Protein AF-A0A383HRH5-F1 (afdb_monomer_lite)

Secondary structure (DSSP, 8-state):
-----HHHHHHS-HHHHHHHHH---HHHHHHHHHHHHHTTSEEEETTEEEEE----S--

Organism: Escherichia coli (NCBI:txid562)

Radius of gyration: 11.98 Å; chains: 1; bounding box: 27×24×29 Å

pLDDT: mean 83.13, std 10.8, range [43.12, 91.81]

Sequence (59 aa):
MIDWNEELRSRIGVMNYIHQRTRISRSVVAEVLAALRKGGYIEMNKGKLVAINRLPSEY

Foldseek 3Di:
DPPPDVVNQVVDQPLVVCCVVPVDDSVVSVVVVVVCVVVVQFDDDPRGTDDGDHDPPPD

Structure (mmCIF, N/CA/C/O backbone):
data_AF-A0A383HRH5-F1
#
_entry.id   AF-A0A383HRH5-F1
#
loop_
_atom_site.group_PDB
_atom_site.id
_atom_site.type_symbol
_atom_site.label_atom_id
_atom_site.label_alt_id
_atom_site.label_comp_id
_atom_site.label_asym_id
_atom_site.label_entity_id
_atom_site.label_seq_id
_atom_site.pdbx_PDB_ins_code
_atom_site.Cartn_x
_atom_site.Cartn_y
_atom_site.Cartn_z
_atom_site.occupancy
_atom_site.B_iso_or_equiv
_atom_site.auth_seq_id
_atom_site.auth_comp_id
_atom_site.auth_asym_id
_atom_site.auth_atom_id
_atom_site.pdbx_PDB_model_num
ATOM 1 N N . MET A 1 1 ? 12.943 -1.157 -21.533 1.00 43.12 1 MET A N 1
ATOM 2 C CA . MET A 1 1 ? 11.865 -1.052 -20.525 1.00 43.12 1 MET A CA 1
ATOM 3 C C . MET A 1 1 ? 12.512 -1.309 -19.177 1.00 43.12 1 MET A C 1
ATOM 5 O O . MET A 1 1 ? 13.260 -2.269 -19.090 1.00 43.12 1 MET A O 1
ATOM 9 N N . ILE A 1 2 ? 12.358 -0.425 -18.188 1.00 49.56 2 ILE A N 1
ATOM 10 C CA . ILE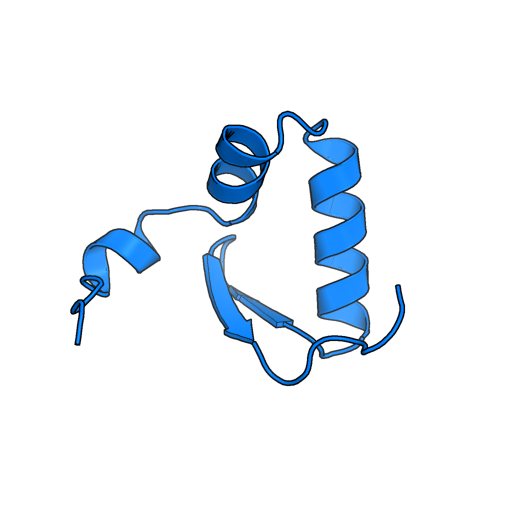 A 1 2 ? 12.940 -0.659 -16.857 1.00 49.56 2 ILE A CA 1
ATOM 11 C C . ILE A 1 2 ? 12.140 -1.799 -16.230 1.00 49.56 2 ILE A C 1
ATOM 13 O O . ILE A 1 2 ? 10.998 -1.598 -15.816 1.00 49.56 2 ILE A O 1
ATOM 17 N N . ASP A 1 3 ? 12.729 -2.989 -16.250 1.00 55.62 3 ASP A N 1
ATOM 18 C CA . ASP A 1 3 ? 12.186 -4.214 -15.680 1.00 55.62 3 ASP A CA 1
ATOM 19 C C . ASP A 1 3 ? 12.207 -4.070 -14.153 1.00 55.62 3 ASP A C 1
ATOM 21 O O . ASP A 1 3 ? 13.189 -4.355 -13.465 1.00 55.62 3 ASP A O 1
ATOM 25 N N . TRP A 1 4 ? 11.160 -3.449 -13.611 1.00 65.81 4 TRP A N 1
ATOM 26 C CA . TRP A 1 4 ? 10.989 -3.334 -12.170 1.00 65.81 4 TRP A CA 1
ATOM 27 C C . TRP A 1 4 ? 10.681 -4.724 -11.625 1.00 65.81 4 TRP A C 1
ATOM 29 O O . TRP A 1 4 ? 9.520 -5.126 -11.611 1.00 65.81 4 TRP A O 1
ATOM 39 N N . ASN A 1 5 ? 11.734 -5.412 -11.178 1.00 77.50 5 ASN A N 1
ATOM 40 C CA . ASN A 1 5 ? 11.712 -6.772 -10.648 1.00 77.50 5 ASN A CA 1
ATOM 41 C C . ASN A 1 5 ? 10.471 -7.027 -9.767 1.00 77.50 5 ASN A C 1
ATOM 43 O O . ASN A 1 5 ? 10.277 -6.362 -8.740 1.00 77.50 5 ASN A O 1
ATOM 47 N N . GLU A 1 6 ? 9.625 -7.982 -10.163 1.00 74.50 6 GLU A N 1
ATOM 48 C CA . GLU A 1 6 ? 8.369 -8.302 -9.469 1.00 74.50 6 GLU A CA 1
ATOM 49 C C . GLU A 1 6 ? 8.597 -8.676 -8.003 1.00 74.50 6 GLU A C 1
ATOM 51 O O . GLU A 1 6 ? 7.797 -8.325 -7.131 1.00 74.50 6 GLU A O 1
ATOM 56 N N . GLU A 1 7 ? 9.735 -9.305 -7.701 1.00 77.94 7 GLU A N 1
ATOM 57 C CA . GLU A 1 7 ? 10.115 -9.643 -6.332 1.00 77.94 7 GLU A CA 1
ATOM 58 C C . GLU A 1 7 ? 10.290 -8.387 -5.464 1.00 77.94 7 GLU A C 1
ATOM 60 O O . GLU A 1 7 ? 9.794 -8.320 -4.335 1.00 77.94 7 GLU A O 1
ATOM 65 N N . LEU A 1 8 ? 10.921 -7.342 -6.010 1.00 78.44 8 LEU A N 1
ATOM 66 C CA . LEU A 1 8 ? 11.084 -6.063 -5.322 1.00 78.44 8 LEU A CA 1
ATOM 67 C C . LEU A 1 8 ? 9.725 -5.393 -5.100 1.00 78.44 8 LEU A C 1
ATOM 69 O O . LEU A 1 8 ? 9.439 -4.920 -4.000 1.00 78.44 8 LEU A O 1
ATOM 73 N N . ARG A 1 9 ? 8.858 -5.406 -6.118 1.00 76.00 9 ARG A N 1
ATOM 74 C CA . ARG A 1 9 ? 7.501 -4.842 -6.043 1.00 76.00 9 ARG A CA 1
ATOM 75 C C . ARG A 1 9 ? 6.653 -5.555 -4.993 1.00 76.00 9 ARG A C 1
ATOM 77 O O . ARG A 1 9 ? 5.955 -4.910 -4.216 1.00 76.00 9 ARG A O 1
ATOM 84 N N . SER A 1 10 ? 6.785 -6.876 -4.917 1.00 75.69 10 SER A N 1
ATOM 85 C CA . SER A 1 10 ? 6.129 -7.696 -3.908 1.00 75.69 10 SER A CA 1
ATOM 86 C C . SER A 1 10 ? 6.652 -7.382 -2.506 1.00 75.69 10 SER A C 1
ATOM 88 O O . SER A 1 10 ? 5.901 -7.435 -1.543 1.00 75.69 10 SER A O 1
ATOM 90 N N . ARG A 1 11 ? 7.916 -7.015 -2.319 1.00 81.38 11 ARG A N 1
ATOM 91 C CA . ARG A 1 11 ? 8.439 -6.701 -0.974 1.00 81.38 11 ARG A CA 1
ATOM 92 C C . ARG A 1 11 ? 8.040 -5.311 -0.476 1.00 81.38 11 ARG A C 1
ATOM 94 O O . ARG A 1 11 ? 8.105 -5.053 0.725 1.00 81.38 11 ARG A O 1
ATOM 101 N N . ILE A 1 12 ? 7.605 -4.429 -1.371 1.00 84.69 12 ILE A N 1
ATOM 102 C CA . ILE A 1 12 ? 7.293 -3.039 -1.049 1.00 84.69 12 ILE A CA 1
ATOM 103 C C . ILE A 1 12 ? 5.805 -2.883 -0.713 1.00 84.69 12 ILE A C 1
ATOM 105 O O . ILE A 1 12 ? 4.918 -3.082 -1.540 1.00 84.69 12 ILE A O 1
ATOM 109 N N . GLY A 1 13 ? 5.532 -2.454 0.520 1.00 88.81 13 GLY A N 1
ATOM 11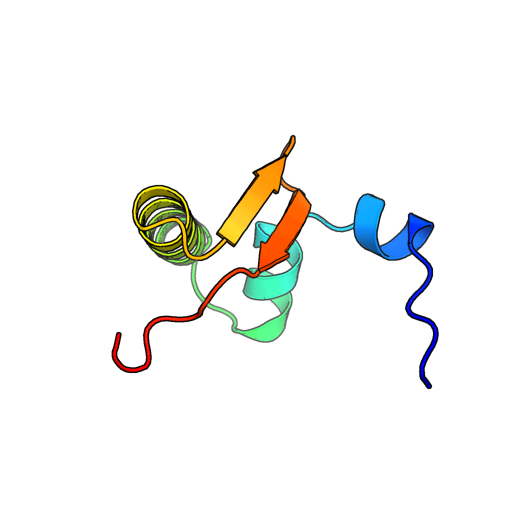0 C CA . GLY A 1 13 ? 4.198 -2.019 0.924 1.00 88.81 13 GLY A CA 1
ATOM 111 C C . GLY A 1 13 ? 3.857 -0.655 0.325 1.00 88.81 13 GLY A C 1
ATOM 112 O O . GLY A 1 13 ? 4.630 0.297 0.460 1.00 88.81 13 GLY A O 1
ATOM 113 N N . VAL A 1 14 ? 2.673 -0.539 -0.276 1.00 89.62 14 VAL A N 1
ATOM 114 C CA . VAL A 1 14 ? 2.206 0.682 -0.965 1.00 89.62 14 VAL A CA 1
ATOM 115 C C . VAL A 1 14 ? 2.231 1.893 -0.049 1.00 89.62 14 VAL A C 1
ATOM 117 O O . VAL A 1 14 ? 2.712 2.956 -0.427 1.00 89.62 14 VAL A O 1
ATOM 120 N N . MET A 1 15 ? 1.766 1.713 1.186 1.00 88.12 15 MET A N 1
ATOM 121 C CA . MET A 1 15 ? 1.705 2.791 2.165 1.00 88.12 15 MET A CA 1
ATOM 122 C C . MET A 1 15 ? 3.096 3.345 2.490 1.00 88.12 15 MET A C 1
ATOM 124 O O . MET A 1 15 ? 3.278 4.558 2.513 1.00 88.12 15 MET A O 1
ATOM 128 N N . ASN A 1 16 ? 4.089 2.471 2.690 1.00 87.31 16 ASN A N 1
ATOM 129 C CA . ASN A 1 16 ? 5.464 2.894 2.961 1.00 87.31 16 ASN A CA 1
ATOM 130 C C . ASN A 1 16 ? 6.100 3.559 1.739 1.00 87.31 16 ASN A C 1
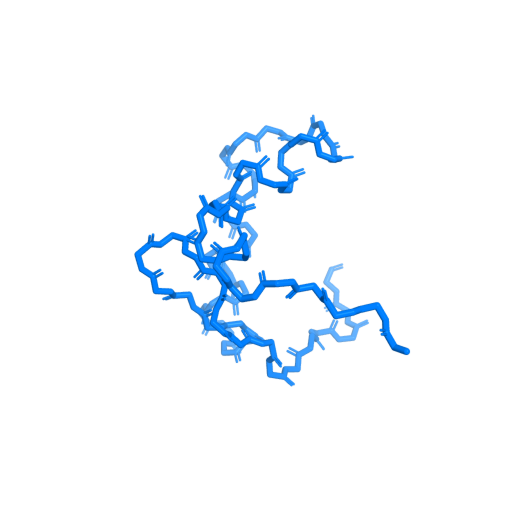ATOM 132 O O . ASN A 1 16 ? 6.785 4.566 1.892 1.00 87.31 16 ASN A O 1
ATOM 136 N N . TYR A 1 17 ? 5.841 3.033 0.541 1.00 88.94 17 TYR A N 1
ATOM 137 C CA . TYR A 1 17 ? 6.355 3.608 -0.699 1.00 88.94 17 TYR A CA 1
ATOM 138 C C . TYR A 1 17 ? 5.846 5.033 -0.928 1.00 88.94 17 TYR A C 1
ATOM 140 O O . TYR A 1 17 ? 6.637 5.940 -1.184 1.00 88.94 17 TYR A O 1
ATOM 148 N N . ILE A 1 18 ? 4.533 5.242 -0.791 1.00 88.44 18 ILE A N 1
ATOM 149 C CA . ILE A 1 18 ? 3.913 6.559 -0.965 1.00 88.44 18 ILE A CA 1
ATOM 150 C C . ILE A 1 18 ? 4.392 7.505 0.134 1.00 88.44 18 ILE A C 1
ATOM 152 O O . ILE A 1 18 ? 4.882 8.585 -0.175 1.00 88.44 18 ILE A O 1
ATOM 156 N N . HIS A 1 19 ? 4.342 7.079 1.400 1.00 86.75 19 HIS A N 1
ATOM 157 C CA . HIS A 1 19 ? 4.769 7.895 2.538 1.00 86.75 19 HIS A CA 1
ATOM 158 C C . HIS A 1 19 ? 6.216 8.400 2.398 1.00 86.75 19 HIS A C 1
ATOM 160 O O . HIS A 1 19 ? 6.478 9.580 2.630 1.00 86.75 19 HIS A O 1
ATOM 166 N N . GLN A 1 20 ? 7.147 7.540 1.959 1.00 87.62 20 GLN A N 1
ATOM 167 C CA . GLN A 1 20 ? 8.547 7.925 1.739 1.00 87.62 20 GLN A CA 1
ATOM 168 C C . GLN A 1 20 ? 8.722 8.957 0.619 1.00 87.62 20 GLN A C 1
ATOM 170 O O . GLN A 1 20 ? 9.634 9.779 0.695 1.00 87.62 20 GLN A O 1
ATOM 175 N N . ARG A 1 21 ? 7.872 8.932 -0.416 1.00 88.00 21 ARG A N 1
ATOM 176 C CA . ARG A 1 21 ? 8.001 9.828 -1.577 1.00 88.00 21 ARG A CA 1
ATOM 177 C C . ARG A 1 21 ? 7.215 11.126 -1.455 1.00 88.00 21 ARG A C 1
ATOM 179 O O . ARG A 1 21 ? 7.648 12.128 -2.011 1.00 88.00 21 ARG A O 1
ATOM 186 N N . THR A 1 22 ? 6.088 11.125 -0.749 1.00 84.44 22 THR A N 1
ATOM 187 C CA . THR A 1 22 ? 5.197 12.292 -0.668 1.00 84.44 22 THR A CA 1
ATOM 188 C C . THR A 1 22 ? 5.300 13.048 0.655 1.00 84.44 22 THR A C 1
ATOM 190 O O . THR A 1 22 ? 4.793 14.161 0.738 1.00 84.44 22 THR A O 1
ATOM 193 N N . ARG A 1 23 ? 5.945 12.482 1.693 1.00 85.44 23 ARG A N 1
ATOM 194 C CA . ARG A 1 23 ? 5.987 13.026 3.073 1.00 85.44 23 ARG A CA 1
ATOM 195 C C . ARG A 1 23 ? 4.597 13.295 3.680 1.00 85.44 23 ARG A C 1
ATOM 197 O O . ARG A 1 23 ? 4.479 14.018 4.664 1.00 85.44 23 ARG A O 1
ATOM 204 N N . ILE A 1 24 ? 3.547 12.692 3.125 1.00 88.44 24 ILE A N 1
ATOM 205 C CA . ILE A 1 24 ? 2.172 12.785 3.630 1.00 88.44 24 ILE A CA 1
ATOM 206 C C . ILE A 1 24 ? 2.001 11.814 4.797 1.00 88.44 24 ILE A C 1
ATOM 208 O O . ILE A 1 24 ? 2.489 10.688 4.738 1.00 88.44 24 ILE A O 1
ATOM 212 N N . SER A 1 25 ? 1.272 12.207 5.841 1.00 90.31 25 SER A N 1
ATOM 213 C CA . SER A 1 25 ? 0.968 11.352 6.995 1.00 90.31 25 SER A CA 1
ATOM 214 C C . SER A 1 25 ? 0.376 9.994 6.603 1.00 90.31 25 SER A C 1
ATOM 216 O O . SER A 1 25 ? -0.463 9.894 5.708 1.00 90.31 25 SER A O 1
ATOM 218 N N . ARG A 1 26 ? 0.764 8.939 7.335 1.00 89.12 26 ARG A N 1
ATOM 219 C CA . ARG A 1 26 ? 0.301 7.559 7.093 1.00 89.12 26 ARG A CA 1
ATOM 220 C C . ARG A 1 26 ? -1.224 7.431 7.081 1.00 89.12 26 ARG A C 1
ATOM 222 O O . ARG A 1 26 ? -1.741 6.712 6.235 1.00 89.12 26 ARG A O 1
ATOM 229 N N . SER A 1 27 ? -1.926 8.146 7.963 1.00 91.00 27 SER A N 1
ATOM 230 C CA . SER A 1 27 ? -3.393 8.130 8.026 1.00 91.00 27 SER A CA 1
ATOM 231 C C . SER A 1 27 ? -4.026 8.653 6.738 1.00 91.00 27 SER A C 1
ATOM 233 O O . SER A 1 27 ? -4.865 7.977 6.161 1.00 91.00 27 SER A O 1
ATOM 235 N N . VAL A 1 28 ? -3.550 9.791 6.226 1.00 90.81 28 VAL A N 1
ATOM 236 C CA . VAL A 1 28 ? -4.066 10.391 4.986 1.00 90.81 28 VAL A CA 1
ATOM 237 C C . VAL A 1 28 ? -3.801 9.477 3.788 1.00 90.81 28 VAL A C 1
ATOM 239 O O . VAL A 1 28 ? -4.684 9.253 2.966 1.00 90.81 28 VAL A O 1
ATOM 242 N N . VAL A 1 29 ? -2.606 8.880 3.707 1.00 91.75 29 VAL A N 1
ATOM 243 C CA . VAL A 1 29 ? -2.296 7.891 2.660 1.00 91.75 29 VAL A CA 1
ATOM 244 C C . VAL A 1 29 ? -3.238 6.688 2.748 1.00 91.75 29 VAL A C 1
ATOM 246 O O . VAL A 1 29 ? -3.725 6.221 1.721 1.00 91.75 29 VAL A O 1
ATOM 249 N N . ALA A 1 30 ? -3.512 6.189 3.954 1.00 90.50 30 ALA A N 1
ATOM 250 C CA . ALA A 1 30 ? -4.436 5.080 4.154 1.00 90.50 30 ALA A CA 1
ATOM 251 C C . ALA A 1 30 ? -5.869 5.437 3.728 1.00 90.50 30 ALA A C 1
ATOM 253 O O . ALA A 1 30 ? -6.509 4.620 3.068 1.00 90.50 30 ALA A O 1
ATOM 254 N N . GLU A 1 31 ? -6.348 6.646 4.037 1.00 91.81 31 GLU A N 1
ATOM 255 C CA . GLU A 1 31 ? -7.669 7.120 3.605 1.00 91.81 31 GLU A CA 1
ATOM 256 C C . GLU A 1 31 ? -7.785 7.196 2.082 1.00 91.81 31 GLU A C 1
ATOM 258 O O . GLU A 1 31 ? -8.731 6.655 1.509 1.00 91.81 31 GLU A O 1
ATOM 263 N N . VAL A 1 32 ? -6.788 7.776 1.406 1.00 90.62 32 VAL A N 1
ATOM 264 C CA . VAL A 1 32 ? -6.765 7.852 -0.063 1.00 90.62 32 VAL A CA 1
ATOM 265 C C . VAL A 1 32 ? -6.723 6.454 -0.680 1.00 90.62 32 VAL A C 1
ATOM 267 O O . VAL A 1 32 ? -7.493 6.155 -1.588 1.00 90.62 32 VAL A O 1
ATOM 270 N N . LEU A 1 33 ? -5.874 5.556 -0.172 1.00 90.50 33 LEU A N 1
ATOM 271 C CA . LEU A 1 33 ? -5.810 4.175 -0.663 1.00 90.50 33 LEU A CA 1
ATOM 272 C C . LEU A 1 33 ? -7.128 3.423 -0.443 1.00 90.50 33 LEU A C 1
ATOM 274 O O . LEU A 1 33 ? -7.548 2.658 -1.311 1.00 90.50 33 LEU A O 1
ATOM 278 N N . ALA A 1 34 ? -7.795 3.645 0.691 1.00 91.00 34 ALA A N 1
ATOM 279 C CA . ALA A 1 34 ? -9.094 3.051 0.976 1.00 91.00 34 ALA A CA 1
ATOM 280 C C . ALA A 1 34 ? -10.173 3.569 0.016 1.00 91.00 34 ALA A C 1
ATOM 282 O O . ALA A 1 34 ? -10.940 2.766 -0.519 1.00 91.00 34 ALA A O 1
ATOM 283 N N . ALA A 1 35 ? -10.199 4.877 -0.256 1.00 91.44 35 ALA A N 1
ATOM 284 C CA . ALA A 1 35 ? -11.111 5.483 -1.222 1.00 91.44 35 ALA A CA 1
ATOM 285 C C . ALA A 1 35 ? -10.858 4.965 -2.645 1.00 91.44 35 ALA A C 1
ATOM 287 O O . ALA A 1 35 ? -11.797 4.550 -3.327 1.00 91.44 35 ALA A O 1
ATOM 288 N N . LEU A 1 36 ? -9.589 4.888 -3.062 1.00 90.56 36 LEU A N 1
ATOM 289 C CA . LEU A 1 36 ? -9.204 4.365 -4.373 1.00 90.56 36 LEU A CA 1
ATOM 290 C C . LEU A 1 36 ? -9.592 2.892 -4.538 1.00 90.56 36 LEU A C 1
ATOM 292 O O . LEU A 1 36 ? -10.119 2.495 -5.577 1.00 90.56 36 LEU A O 1
ATOM 296 N N . ARG A 1 37 ? -9.379 2.081 -3.496 1.00 90.31 37 ARG A N 1
ATOM 297 C CA . ARG A 1 37 ? -9.786 0.672 -3.487 1.00 90.31 37 ARG A CA 1
ATOM 298 C C . ARG A 1 37 ? -11.305 0.529 -3.535 1.00 90.31 37 ARG A C 1
ATOM 300 O O . ARG A 1 37 ? -11.812 -0.296 -4.287 1.00 90.31 37 ARG A O 1
ATOM 307 N N . LYS A 1 38 ? -12.034 1.330 -2.752 1.00 89.88 38 LYS A N 1
ATOM 308 C CA . LYS A 1 38 ? -13.505 1.321 -2.726 1.00 89.88 38 LYS A CA 1
ATOM 309 C C . LYS A 1 38 ? -14.099 1.725 -4.076 1.00 89.88 38 LYS A C 1
ATOM 311 O O . LYS A 1 38 ? -15.101 1.152 -4.483 1.00 89.88 38 LYS A O 1
ATOM 316 N N . GLY A 1 39 ? -13.469 2.670 -4.772 1.00 88.19 39 GLY A N 1
ATOM 317 C CA . GLY A 1 39 ? -13.854 3.083 -6.122 1.00 88.19 39 GLY A CA 1
ATOM 318 C C . GLY A 1 39 ? -13.456 2.104 -7.233 1.00 88.19 39 GLY A C 1
ATOM 319 O O . GLY A 1 39 ? -13.716 2.388 -8.396 1.00 88.19 39 GLY A O 1
ATOM 320 N N . GLY A 1 40 ? -12.811 0.974 -6.912 1.00 88.25 40 GLY A N 1
ATOM 321 C CA . GLY A 1 40 ? -12.347 -0.000 -7.908 1.00 88.25 40 GLY A CA 1
ATOM 322 C C . GLY A 1 40 ? -11.168 0.486 -8.758 1.00 88.25 40 GLY A C 1
ATOM 323 O O . GLY A 1 40 ? -10.792 -0.166 -9.731 1.00 88.25 40 GLY A O 1
ATOM 324 N N .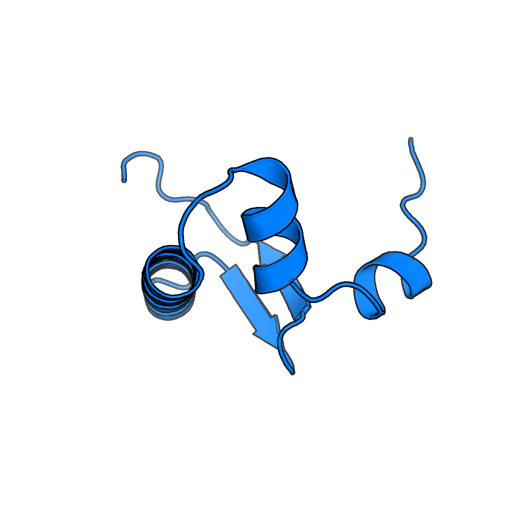 TYR A 1 41 ? -10.561 1.616 -8.392 1.00 90.12 41 TYR A N 1
ATOM 325 C CA . TYR A 1 41 ? -9.466 2.235 -9.134 1.00 90.12 41 TYR A CA 1
A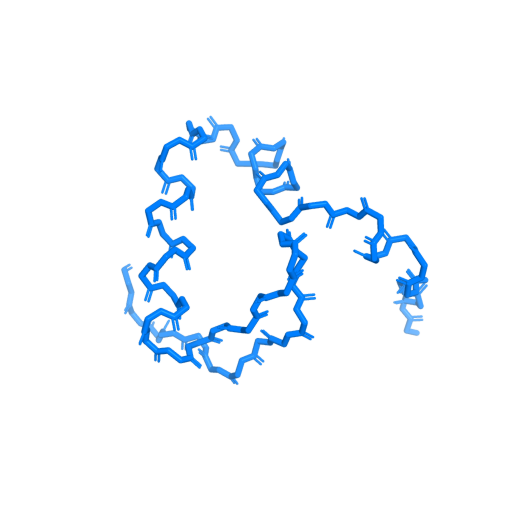TOM 326 C C . TYR A 1 41 ? -8.148 1.472 -8.959 1.00 90.12 41 TYR A C 1
ATOM 328 O O . TYR A 1 41 ? -7.336 1.412 -9.884 1.00 90.12 41 TYR A O 1
ATOM 336 N N . ILE A 1 42 ? -7.945 0.861 -7.786 1.00 91.06 42 ILE A N 1
ATOM 337 C CA . ILE A 1 42 ? -6.770 0.040 -7.474 1.00 91.06 42 ILE A CA 1
ATOM 338 C C . ILE A 1 42 ? -7.159 -1.280 -6.813 1.00 91.06 42 ILE A C 1
ATOM 340 O O . ILE A 1 42 ? -8.113 -1.352 -6.036 1.00 91.06 42 ILE A O 1
ATOM 344 N N . GLU A 1 43 ? -6.339 -2.301 -7.038 1.00 90.44 43 GLU A N 1
ATOM 345 C CA . GLU A 1 43 ? -6.411 -3.573 -6.330 1.00 90.44 43 GLU A CA 1
ATOM 346 C C . GLU A 1 43 ? -5.211 -3.729 -5.408 1.00 90.44 43 GLU A C 1
ATOM 348 O O . GLU A 1 43 ? -4.054 -3.581 -5.809 1.00 90.44 43 GLU A O 1
ATOM 353 N N . MET A 1 44 ? -5.495 -4.046 -4.147 1.00 88.75 44 MET A N 1
ATOM 354 C C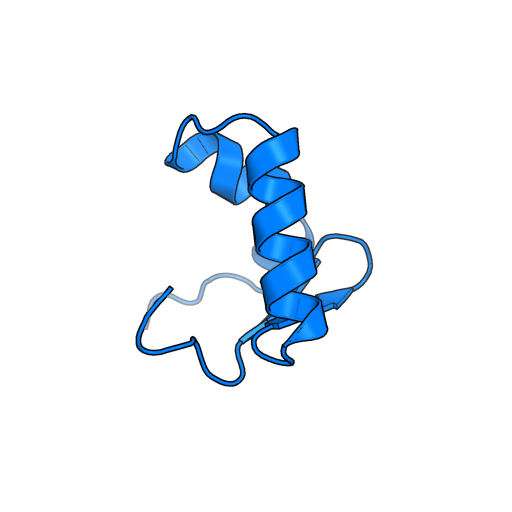A . MET A 1 44 ? -4.478 -4.254 -3.128 1.00 88.75 44 MET A CA 1
ATOM 355 C C . MET A 1 44 ? -4.650 -5.611 -2.462 1.00 88.75 44 MET A C 1
ATOM 357 O O . MET A 1 44 ? -5.747 -5.959 -2.024 1.00 88.75 44 MET A O 1
ATOM 361 N N . ASN A 1 45 ? -3.544 -6.333 -2.299 1.00 87.56 45 ASN A N 1
ATOM 362 C CA . ASN A 1 45 ? -3.507 -7.610 -1.595 1.00 87.56 45 ASN A CA 1
ATOM 363 C C . ASN A 1 45 ? -2.391 -7.606 -0.546 1.00 87.56 45 ASN A C 1
ATOM 365 O O . ASN A 1 45 ? -1.244 -7.287 -0.856 1.00 87.56 45 ASN A O 1
ATOM 369 N N . LYS A 1 46 ? -2.723 -7.929 0.712 1.00 85.94 46 LYS A N 1
ATOM 370 C CA . LYS A 1 46 ? -1.783 -7.943 1.855 1.00 85.94 46 LYS A CA 1
ATOM 371 C C . LYS A 1 46 ? -0.882 -6.688 1.939 1.00 85.94 46 LYS A C 1
ATOM 373 O O . LYS A 1 46 ? 0.304 -6.788 2.235 1.00 85.94 46 LYS A O 1
ATOM 378 N N . GLY A 1 47 ? -1.436 -5.505 1.646 1.00 84.44 47 GLY A N 1
ATOM 379 C CA . GLY A 1 47 ? -0.716 -4.219 1.689 1.00 84.44 47 GLY A CA 1
ATOM 380 C C . GLY A 1 47 ? 0.136 -3.885 0.453 1.00 84.44 47 GLY A C 1
ATOM 381 O O . GLY A 1 47 ? 0.821 -2.858 0.442 1.00 84.44 47 GLY A O 1
ATOM 382 N N . LYS A 1 48 ? 0.079 -4.719 -0.588 1.00 88.62 48 LYS A N 1
ATOM 383 C CA . LYS A 1 48 ? 0.799 -4.561 -1.859 1.00 88.62 48 LYS A CA 1
ATOM 384 C C . LYS A 1 48 ? -0.162 -4.131 -2.962 1.00 88.62 48 LYS A C 1
ATOM 386 O O . LYS A 1 48 ? -1.327 -4.524 -2.929 1.00 88.62 48 LYS A O 1
ATOM 391 N N . LEU A 1 49 ? 0.324 -3.354 -3.928 1.00 88.00 49 LEU A N 1
ATOM 392 C CA . LEU A 1 49 ? -0.448 -2.973 -5.112 1.00 88.00 49 LEU A CA 1
ATOM 393 C C . LEU A 1 49 ? -0.382 -4.124 -6.108 1.00 88.00 49 LEU A C 1
ATOM 395 O O . LEU A 1 49 ? 0.715 -4.511 -6.505 1.00 88.00 49 LEU A O 1
ATOM 399 N N . VAL A 1 50 ? -1.537 -4.660 -6.481 1.00 87.19 50 VAL A N 1
ATOM 400 C CA . VAL A 1 50 ? -1.651 -5.751 -7.455 1.00 87.19 50 VAL A CA 1
ATOM 401 C C . VAL A 1 50 ? -1.962 -5.184 -8.833 1.00 87.19 50 VAL A C 1
ATOM 403 O O . VAL A 1 50 ? -1.278 -5.517 -9.792 1.00 87.19 50 VAL A O 1
ATOM 406 N N . ALA A 1 51 ? -2.933 -4.274 -8.917 1.00 85.81 51 ALA A N 1
ATOM 407 C CA . ALA A 1 51 ? -3.330 -3.655 -10.174 1.00 85.81 51 ALA A CA 1
ATOM 408 C C . ALA A 1 51 ? -3.767 -2.200 -9.976 1.00 85.81 51 ALA A C 1
ATOM 410 O O . ALA A 1 51 ? -4.224 -1.802 -8.900 1.00 85.81 51 ALA A O 1
ATOM 411 N N . ILE A 1 52 ? -3.620 -1.412 -11.038 1.00 88.00 52 ILE A N 1
ATOM 412 C CA . ILE A 1 52 ? -4.220 -0.086 -11.185 1.00 88.00 52 ILE A CA 1
ATOM 413 C C . ILE A 1 52 ? -5.153 -0.200 -12.386 1.00 88.00 52 ILE A C 1
ATOM 415 O O . ILE A 1 52 ? -4.682 -0.449 -13.492 1.00 88.00 52 ILE A O 1
ATOM 419 N N . ASN A 1 53 ? -6.456 -0.052 -12.165 1.00 86.31 53 ASN A N 1
ATOM 420 C CA . ASN A 1 53 ? -7.466 -0.266 -13.201 1.00 86.31 53 ASN A CA 1
ATOM 421 C C . ASN A 1 53 ? -7.676 1.001 -14.026 1.00 86.31 53 ASN A C 1
ATOM 423 O O . ASN A 1 53 ? -7.360 1.076 -15.209 1.00 86.31 53 ASN A O 1
ATOM 427 N N . ARG A 1 54 ? -8.200 2.031 -13.374 1.00 80.00 54 ARG A N 1
ATOM 428 C CA . ARG A 1 54 ? -8.422 3.357 -13.940 1.00 80.00 54 ARG A CA 1
ATOM 429 C C . ARG A 1 54 ? -8.187 4.318 -12.800 1.00 80.00 54 ARG A C 1
ATOM 431 O O . ARG A 1 54 ? -8.687 4.067 -11.718 1.00 80.00 54 ARG A O 1
ATOM 438 N N . LEU A 1 55 ? -7.399 5.365 -12.984 1.00 80.38 55 LEU A N 1
ATOM 439 C CA . LEU A 1 55 ? -7.339 6.412 -11.969 1.00 80.38 55 LEU A CA 1
ATOM 440 C C . LEU A 1 55 ? -8.480 7.394 -12.244 1.00 80.38 55 LEU A C 1
ATOM 442 O O . LEU A 1 55 ? -8.790 7.629 -13.418 1.00 80.38 55 LEU A O 1
ATOM 446 N N . PRO A 1 56 ? -9.134 7.929 -11.202 1.00 73.94 56 PRO A N 1
ATOM 447 C CA . PRO A 1 56 ? -10.082 9.008 -11.400 1.00 73.94 56 PRO A CA 1
ATOM 448 C C . PRO A 1 56 ? -9.340 10.161 -12.077 1.00 73.94 56 PRO A C 1
ATOM 450 O O . PRO A 1 56 ? -8.246 10.537 -11.659 1.00 73.94 56 PRO A O 1
ATOM 453 N N . SER A 1 57 ? -9.909 10.677 -13.164 1.00 71.00 57 SER A N 1
ATOM 454 C CA . SER A 1 57 ? -9.350 11.826 -13.879 1.00 71.00 57 SER A CA 1
ATOM 455 C C . SER A 1 57 ? -9.408 13.107 -13.041 1.00 71.00 57 SER A C 1
ATOM 457 O O . SER A 1 57 ? -8.658 14.034 -13.322 1.00 71.00 57 SER A O 1
ATOM 459 N N . GLU A 1 58 ? -10.241 13.126 -11.996 1.00 60.91 58 GLU A N 1
ATOM 460 C CA . GLU A 1 58 ? -10.358 14.210 -11.022 1.00 60.91 58 GLU A CA 1
ATOM 461 C C . GLU A 1 58 ? -10.540 13.620 -9.612 1.00 60.91 58 GLU A C 1
ATOM 463 O O . GLU A 1 58 ? -11.430 12.791 -9.395 1.00 60.91 58 GLU A O 1
ATOM 468 N N . TYR A 1 59 ? -9.670 14.016 -8.678 1.00 58.16 59 TYR A N 1
ATOM 469 C CA . TYR A 1 59 ? -9.734 13.711 -7.244 1.00 58.16 59 TYR A CA 1
ATOM 470 C C . TYR A 1 59 ? -9.222 14.907 -6.442 1.00 58.16 59 TYR A C 1
ATOM 472 O O . TYR A 1 59 ? -8.246 15.536 -6.913 1.00 58.16 59 TYR A O 1
#

InterPro domains:
  IPR041687 IprA, winged helix-turn-helix domain [PF15977] (1-57)